Protein AF-A0A7S1F3L7-F1 (afdb_monomer_lite)

Organism: Noctiluca scintillans (NCBI:txid2966)

pLDDT: mean 82.45, std 15.43, range [41.66, 96.19]

Foldseek 3Di:
DDDDDDDDDDDDDPDDPDDDDDDPDDPDDDPDDPQDQAPVNDPDGHDPDDPDPPVCLVVQQPADPDAAQWAAADDDDPCVVVSVVLVCQCPPRSNVSVLQVCPCVVPPVCVVVVHDDPSVLSSVVSVRRRDNDHYHHHSVVCQVCVCVVPNPPDDD

InterPro domains:
  IPR001394 Peptidase C19, ubiquitin carboxyl-terminal hydrolase [PF00443] (71-148)
  IPR018200 Ubiquitin specific protease, conserved site [PS00972] (72-87)
  IPR028889 Ubiquitin specific protease UPS, catalytic domain [PS50235] (71-156)
  IPR038765 Papain-like cysteine peptidase superfamily [SSF54001] (70-148)
  IPR050164 Ubiquitin carboxyl-terminal hydrolases [PTHR24006] (43-147)

Radius of gyration: 24.8 Å; chains: 1; bounding box: 88×52×43 Å

Structure (mmCIF, N/CA/C/O backbone):
data_AF-A0A7S1F3L7-F1
#
_entry.id   AF-A0A7S1F3L7-F1
#
loop_
_atom_site.group_PDB
_atom_site.id
_atom_site.type_symbol
_atom_site.label_atom_id
_atom_site.label_alt_id
_atom_site.label_comp_id
_atom_site.label_asym_id
_atom_site.label_entity_id
_atom_site.label_seq_id
_atom_site.pdbx_PDB_ins_code
_atom_site.Cartn_x
_atom_site.Cartn_y
_atom_site.Cartn_z
_atom_site.occupancy
_atom_site.B_iso_or_equiv
_atom_site.auth_seq_id
_atom_site.auth_comp_id
_atom_site.auth_asym_id
_atom_site.auth_atom_id
_atom_site.pdbx_PDB_model_num
ATOM 1 N N . MET A 1 1 ? 71.088 -38.778 0.948 1.00 42.16 1 MET A N 1
ATOM 2 C CA . MET A 1 1 ? 70.548 -37.659 1.753 1.00 42.16 1 MET A CA 1
ATOM 3 C C . MET A 1 1 ? 69.173 -37.327 1.196 1.00 42.16 1 MET A C 1
ATOM 5 O O . MET A 1 1 ? 69.067 -37.095 0.001 1.00 42.16 1 MET A O 1
ATOM 9 N N . ALA A 1 2 ?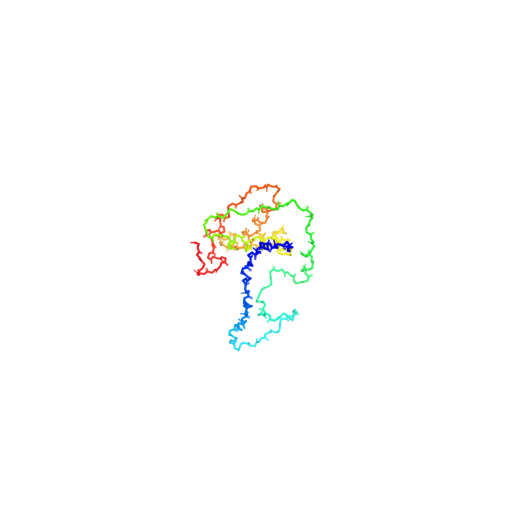 68.133 -37.463 2.018 1.00 41.66 2 ALA A N 1
ATOM 10 C CA . ALA A 1 2 ? 66.729 -37.303 1.632 1.00 41.66 2 ALA A CA 1
ATOM 11 C C . ALA A 1 2 ? 66.380 -35.841 1.280 1.00 41.66 2 ALA A C 1
ATOM 13 O O . ALA A 1 2 ? 67.027 -34.932 1.808 1.00 41.66 2 ALA A O 1
ATOM 14 N N . PRO A 1 3 ? 65.351 -35.587 0.450 1.00 42.47 3 PRO A N 1
ATOM 15 C CA . PRO A 1 3 ? 64.826 -34.244 0.259 1.00 42.47 3 PRO A CA 1
ATOM 16 C C . PRO A 1 3 ? 63.919 -33.880 1.444 1.00 42.47 3 PRO A C 1
ATOM 18 O O . PRO A 1 3 ? 62.921 -34.548 1.708 1.00 42.47 3 PRO A O 1
ATOM 21 N N . SER A 1 4 ? 64.259 -32.814 2.170 1.00 46.78 4 SER A N 1
ATOM 22 C CA . SER A 1 4 ? 63.388 -32.245 3.203 1.00 46.78 4 SER A CA 1
ATOM 23 C C . SER A 1 4 ? 62.222 -31.496 2.559 1.00 46.78 4 SER A C 1
ATOM 25 O O . SER A 1 4 ? 62.375 -30.390 2.043 1.00 46.78 4 SER A O 1
ATOM 27 N N . SER A 1 5 ? 61.042 -32.099 2.639 1.00 50.28 5 SER A N 1
ATOM 28 C CA . SER A 1 5 ? 59.740 -31.486 2.393 1.00 50.28 5 SER A CA 1
ATOM 29 C C . SER A 1 5 ? 59.442 -30.398 3.434 1.00 50.28 5 SER A C 1
ATOM 31 O O . SER A 1 5 ? 59.258 -30.708 4.612 1.00 50.28 5 SER A O 1
ATOM 33 N N . LYS A 1 6 ? 59.330 -29.129 3.022 1.00 50.62 6 LYS A N 1
ATOM 34 C CA . LYS A 1 6 ? 58.659 -28.098 3.831 1.00 50.62 6 LYS A CA 1
ATOM 35 C C . LYS A 1 6 ? 57.229 -27.911 3.326 1.00 50.62 6 LYS A C 1
ATOM 37 O O . LYS A 1 6 ? 56.994 -27.256 2.318 1.00 50.62 6 LYS A O 1
ATOM 42 N N . LEU A 1 7 ? 56.296 -28.514 4.059 1.00 45.28 7 LEU A N 1
ATOM 43 C CA . LEU A 1 7 ? 54.865 -28.225 4.019 1.00 45.28 7 LEU A CA 1
ATOM 44 C C . LEU A 1 7 ? 54.632 -26.790 4.518 1.00 45.28 7 LEU A C 1
ATOM 46 O O . LEU A 1 7 ? 54.944 -26.477 5.666 1.00 45.28 7 LEU A O 1
ATOM 50 N N . LEU A 1 8 ? 54.073 -25.927 3.671 1.00 47.69 8 LEU A N 1
ATOM 51 C CA . LEU A 1 8 ? 53.455 -24.673 4.101 1.00 47.69 8 LEU A CA 1
ATOM 52 C C . LEU A 1 8 ? 52.030 -24.993 4.566 1.00 47.69 8 LEU A C 1
ATOM 54 O O . LEU A 1 8 ? 51.197 -25.449 3.787 1.00 47.69 8 LEU A O 1
ATOM 58 N N . GLN A 1 9 ? 51.791 -24.808 5.864 1.00 42.38 9 GLN A N 1
ATOM 59 C CA . GLN A 1 9 ? 50.503 -25.011 6.521 1.00 42.38 9 GLN A CA 1
ATOM 60 C C . GLN A 1 9 ? 49.449 -24.051 5.959 1.00 42.38 9 GLN A C 1
ATOM 62 O O . GLN A 1 9 ? 49.615 -22.833 6.007 1.00 42.38 9 GLN A O 1
ATOM 67 N N . ALA A 1 10 ? 48.338 -24.608 5.477 1.00 48.72 10 ALA A N 1
ATOM 68 C CA . ALA A 1 10 ? 47.110 -23.860 5.264 1.00 48.72 10 ALA A CA 1
ATOM 69 C C . ALA A 1 10 ? 46.534 -23.451 6.629 1.00 48.72 10 ALA A C 1
ATOM 71 O O . ALA A 1 10 ? 46.330 -24.292 7.507 1.00 48.72 10 ALA A O 1
ATOM 72 N N . SER A 1 11 ? 46.276 -22.159 6.819 1.00 55.00 11 SER A N 1
ATOM 73 C CA . SER A 1 11 ? 45.546 -21.654 7.976 1.00 55.00 11 SER A CA 1
ATOM 74 C C . SER A 1 11 ? 44.077 -22.070 7.868 1.00 55.00 11 SER A C 1
ATOM 76 O O . SER A 1 11 ? 43.346 -21.645 6.975 1.00 55.00 11 SER A O 1
ATOM 78 N N . VAL A 1 12 ? 43.637 -22.935 8.781 1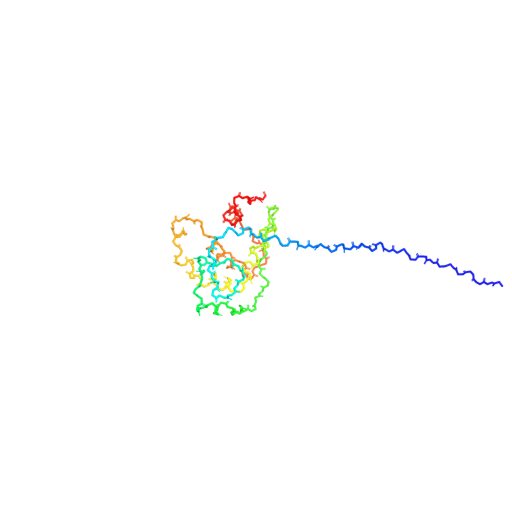.00 53.16 12 VAL A N 1
ATOM 79 C CA . VAL A 1 12 ? 42.241 -23.373 8.875 1.00 53.16 12 VAL A CA 1
ATOM 80 C C . VAL A 1 12 ? 41.388 -22.185 9.323 1.00 53.16 12 VAL A C 1
ATOM 82 O O . VAL A 1 12 ? 41.545 -21.669 10.431 1.00 53.16 12 VAL A O 1
ATOM 85 N N . ALA A 1 13 ? 40.493 -21.726 8.447 1.00 60.50 13 ALA A N 1
ATOM 86 C CA . ALA A 1 13 ? 39.491 -20.727 8.788 1.00 60.50 13 ALA A CA 1
ATOM 87 C C . ALA A 1 13 ? 38.562 -21.285 9.880 1.00 60.50 13 ALA A C 1
ATOM 89 O O . ALA A 1 13 ? 38.059 -22.400 9.775 1.00 60.50 13 ALA A O 1
ATOM 90 N N . ARG A 1 14 ? 38.340 -20.503 10.941 1.00 61.50 14 ARG A N 1
ATOM 91 C CA . ARG A 1 14 ? 37.432 -20.852 12.042 1.00 61.50 14 ARG A CA 1
ATOM 92 C C . ARG A 1 14 ? 36.003 -20.957 11.502 1.00 61.50 14 ARG A C 1
ATOM 94 O O . ARG A 1 14 ? 35.371 -19.940 11.215 1.00 61.50 14 ARG A O 1
ATOM 101 N N . GLU A 1 15 ? 35.507 -22.178 11.375 1.00 61.06 15 GLU A N 1
ATOM 102 C CA . GLU A 1 15 ? 34.123 -22.458 11.012 1.00 61.06 15 GLU A CA 1
ATOM 103 C C . GLU A 1 15 ? 33.203 -21.932 12.122 1.00 61.06 15 GLU A C 1
ATOM 105 O O . GLU A 1 15 ? 33.243 -22.382 13.268 1.00 61.06 15 GLU A O 1
ATOM 110 N N . LYS A 1 16 ? 32.430 -20.885 11.816 1.00 64.19 16 LYS A N 1
ATOM 111 C CA . LYS A 1 16 ? 31.458 -20.323 12.757 1.00 64.19 16 LYS A CA 1
ATOM 112 C C . LYS A 1 16 ? 30.263 -21.264 12.796 1.00 64.19 16 LYS A C 1
ATOM 114 O O . LYS A 1 16 ? 29.440 -21.245 11.888 1.00 64.19 16 LYS A O 1
ATOM 119 N N . THR A 1 17 ? 30.165 -22.067 13.848 1.00 62.91 17 THR A N 1
ATOM 120 C CA . THR A 1 17 ? 29.000 -22.912 14.105 1.00 62.91 17 THR A CA 1
ATOM 121 C C . THR A 1 17 ? 27.769 -22.017 14.259 1.00 62.91 17 THR A C 1
ATOM 123 O O . THR A 1 17 ? 27.637 -21.277 15.235 1.00 62.91 17 THR A O 1
ATOM 126 N N . VAL A 1 18 ? 26.886 -22.028 13.261 1.00 63.81 18 VAL A N 1
ATOM 127 C CA . VAL A 1 18 ? 25.599 -21.334 13.337 1.00 63.81 18 VAL A CA 1
ATOM 128 C C . VAL A 1 18 ? 24.704 -22.173 14.236 1.00 63.81 18 VAL A C 1
ATOM 130 O O . VAL A 1 18 ? 24.249 -23.243 13.845 1.00 63.81 18 VAL A O 1
ATOM 133 N N . VAL A 1 19 ? 24.487 -21.708 15.465 1.00 72.12 19 VAL A N 1
ATOM 134 C CA . VAL A 1 19 ? 23.557 -22.361 16.389 1.00 72.12 19 VAL A CA 1
ATOM 135 C C . VAL A 1 19 ? 22.144 -22.206 15.812 1.00 72.12 19 VAL A C 1
ATOM 137 O O . VAL A 1 19 ? 21.746 -21.070 15.521 1.00 72.12 19 VAL A O 1
ATOM 140 N N . PRO A 1 20 ? 21.383 -23.297 15.613 1.00 67.19 20 PRO A N 1
ATOM 141 C CA . PRO A 1 20 ? 20.010 -23.194 15.146 1.00 67.19 20 PRO A CA 1
ATOM 142 C C . PRO A 1 20 ? 19.201 -22.392 16.167 1.00 67.19 20 PRO A C 1
ATOM 144 O O . PRO A 1 20 ? 19.162 -22.720 17.352 1.00 67.19 20 PRO A O 1
ATOM 147 N N . ARG A 1 21 ? 18.583 -21.297 15.716 1.00 67.38 21 ARG A N 1
ATOM 148 C CA . ARG A 1 21 ? 17.625 -20.551 16.531 1.00 67.38 21 ARG A CA 1
ATOM 149 C C . ARG A 1 21 ? 16.276 -21.240 16.410 1.00 67.38 21 ARG A C 1
ATOM 151 O O . ARG A 1 21 ? 15.662 -21.187 15.348 1.00 67.38 21 ARG A O 1
ATOM 158 N N . THR A 1 22 ? 15.826 -21.866 17.487 1.00 68.75 22 THR A N 1
ATOM 159 C CA . THR A 1 22 ? 14.438 -22.311 17.612 1.00 68.75 22 THR A CA 1
ATOM 160 C C . THR A 1 22 ? 13.555 -21.073 17.752 1.00 68.75 22 THR A C 1
ATOM 162 O O . THR A 1 22 ? 13.808 -20.224 18.607 1.00 68.75 22 THR A O 1
ATOM 165 N N . ILE A 1 23 ? 12.566 -20.923 16.870 1.00 71.12 23 ILE A N 1
ATOM 166 C CA . ILE A 1 23 ? 11.512 -19.920 17.032 1.00 71.12 23 ILE A CA 1
ATOM 167 C C . ILE A 1 23 ? 10.401 -20.603 17.819 1.00 71.12 23 ILE A C 1
ATOM 169 O O . ILE A 1 23 ? 9.655 -21.408 17.265 1.00 71.12 23 ILE A O 1
ATOM 173 N N . ASP A 1 24 ? 10.309 -20.290 19.106 1.00 73.31 24 ASP A N 1
ATOM 174 C CA . ASP A 1 24 ? 9.188 -20.731 19.925 1.00 73.31 24 ASP A CA 1
ATOM 175 C C . ASP A 1 24 ? 7.962 -19.895 19.552 1.00 73.31 24 ASP A C 1
ATOM 177 O O . ASP A 1 24 ? 7.865 -18.702 19.857 1.00 73.31 24 ASP A O 1
ATOM 181 N N . PHE A 1 25 ? 7.024 -20.513 18.837 1.00 58.22 25 PHE A N 1
ATOM 182 C CA . PHE A 1 25 ? 5.744 -19.889 18.535 1.00 58.22 25 PHE A CA 1
ATOM 183 C C . PHE A 1 25 ? 4.921 -19.816 19.820 1.00 58.22 25 PHE A C 1
ATOM 185 O O . PHE A 1 25 ? 4.369 -20.814 20.276 1.00 58.22 25 PHE A O 1
ATOM 192 N N . VAL A 1 26 ? 4.839 -18.624 20.412 1.00 71.50 26 VAL A N 1
ATOM 193 C CA . VAL A 1 26 ? 3.939 -18.364 21.538 1.00 71.50 26 VAL A CA 1
ATOM 194 C C . VAL A 1 26 ? 2.518 -18.223 20.987 1.00 71.50 26 VAL A C 1
ATOM 196 O O . VAL A 1 26 ? 2.271 -17.305 20.197 1.00 71.50 26 VAL A O 1
ATOM 199 N N . PRO A 1 27 ? 1.566 -19.088 21.380 1.00 53.62 27 PRO A N 1
ATOM 200 C CA . PRO A 1 27 ? 0.172 -18.914 21.006 1.00 53.62 27 PRO A CA 1
ATOM 201 C C . PRO A 1 27 ? -0.336 -17.589 21.579 1.00 53.62 27 PRO A C 1
ATOM 203 O O . PRO A 1 27 ? -0.137 -17.301 22.761 1.00 53.62 27 PRO A O 1
ATOM 206 N N . ALA A 1 28 ? -1.001 -16.776 20.756 1.00 56.78 28 ALA A N 1
ATOM 207 C CA . ALA A 1 28 ? -1.722 -15.613 21.260 1.00 56.78 28 ALA A CA 1
ATOM 208 C C . ALA A 1 28 ? -2.734 -16.099 22.309 1.00 56.78 28 ALA A C 1
ATOM 210 O O . ALA A 1 28 ? -3.468 -17.052 22.041 1.00 56.78 28 ALA A O 1
ATOM 211 N N . SER A 1 29 ? -2.745 -15.498 23.504 1.00 56.22 29 SER A N 1
ATOM 212 C CA . SER A 1 29 ? -3.617 -15.965 24.581 1.00 56.22 29 SER A CA 1
ATOM 213 C C . SER A 1 29 ? -5.075 -15.849 24.135 1.00 56.22 29 SER A C 1
ATOM 215 O O . SER A 1 29 ? -5.629 -14.763 23.964 1.00 56.22 29 SER A O 1
ATOM 217 N N . SER A 1 30 ? -5.697 -16.992 23.861 1.00 54.16 30 SER A N 1
ATOM 218 C CA . SER A 1 30 ? -7.092 -17.039 23.461 1.00 54.16 30 SER A CA 1
ATOM 219 C C . SER A 1 30 ? -7.934 -16.959 24.725 1.00 54.16 30 SER A C 1
ATOM 221 O O . SER A 1 30 ? -8.130 -17.957 25.421 1.00 54.16 30 SER A O 1
ATOM 223 N N . SER A 1 31 ? -8.439 -15.768 25.037 1.00 51.56 31 SER A N 1
ATOM 224 C CA . SER A 1 31 ? -9.662 -15.675 25.825 1.00 51.56 31 SER A CA 1
ATOM 225 C C . SER A 1 31 ? -10.742 -16.472 25.088 1.00 51.56 31 SER A C 1
ATOM 227 O O . SER A 1 31 ? -10.929 -16.315 23.881 1.00 51.56 31 SER A O 1
ATOM 229 N N . ALA A 1 32 ? -11.390 -17.393 25.802 1.00 51.50 32 ALA A N 1
ATOM 230 C CA . ALA A 1 32 ? -12.373 -18.328 25.269 1.00 51.50 32 ALA A CA 1
ATOM 231 C C . ALA A 1 32 ? -13.639 -17.596 24.784 1.00 51.50 32 ALA A C 1
ATOM 233 O O . ALA A 1 32 ? -14.664 -17.555 25.458 1.00 51.50 32 ALA A O 1
ATOM 234 N N . LEU A 1 33 ? -13.564 -16.998 23.601 1.00 56.12 33 LEU A N 1
ATOM 235 C CA . LEU A 1 33 ? -14.715 -16.654 22.782 1.00 56.12 33 LEU A CA 1
ATOM 236 C C . LEU A 1 33 ? -14.963 -17.847 21.860 1.00 56.12 33 LEU A C 1
ATOM 238 O O . LEU A 1 33 ? -14.012 -18.397 21.304 1.00 56.12 33 LEU A O 1
ATOM 242 N N . LYS A 1 34 ? -16.226 -18.275 21.729 1.00 52.25 34 LYS A N 1
ATOM 243 C CA . LYS A 1 34 ? -16.629 -19.352 20.810 1.00 52.25 34 LYS A CA 1
ATOM 244 C C . LYS A 1 34 ? -16.003 -19.073 19.441 1.00 52.25 34 LYS A C 1
ATOM 246 O O . LYS A 1 34 ? -16.376 -18.092 18.799 1.00 52.25 34 LYS A O 1
ATOM 251 N N . LYS A 1 35 ? -15.017 -19.884 19.041 1.00 58.22 35 LYS A N 1
ATOM 252 C CA . LYS A 1 35 ? -14.338 -19.741 17.753 1.00 58.22 35 LYS A CA 1
ATOM 253 C C . LYS A 1 35 ? -15.397 -20.050 16.699 1.00 58.22 35 LYS A C 1
ATOM 255 O O . LYS A 1 35 ? -15.811 -21.197 16.572 1.00 58.22 35 LYS A O 1
ATOM 260 N N . ALA A 1 36 ? -15.909 -19.022 16.025 1.00 66.19 36 ALA A N 1
ATOM 261 C CA . ALA A 1 36 ? -16.555 -19.253 14.745 1.00 66.19 36 ALA A CA 1
ATOM 262 C C . ALA A 1 36 ? -15.519 -19.975 13.874 1.00 66.19 36 ALA A C 1
ATOM 264 O O . ALA A 1 36 ? -14.336 -19.632 13.921 1.00 66.19 36 ALA A O 1
ATOM 265 N N . GLU A 1 37 ? -15.922 -21.024 13.175 1.00 70.75 37 GLU A N 1
ATOM 266 C CA . GLU A 1 37 ? -15.025 -21.689 12.239 1.00 70.75 37 GLU A CA 1
ATOM 267 C C . GLU A 1 37 ? -14.839 -20.764 11.034 1.00 70.75 37 GLU A C 1
ATOM 269 O O . GLU A 1 37 ? -15.805 -20.173 10.542 1.00 70.75 37 GLU A O 1
ATOM 274 N N . ASP A 1 38 ? -13.592 -20.573 10.604 1.00 78.38 38 ASP A N 1
ATOM 275 C CA . ASP A 1 38 ? -13.331 -19.845 9.367 1.00 78.38 38 ASP A CA 1
ATOM 276 C C . ASP A 1 38 ? -13.868 -20.704 8.206 1.00 78.38 38 ASP A C 1
ATOM 278 O O . ASP A 1 38 ? -13.481 -21.871 8.104 1.00 78.38 38 ASP A O 1
ATOM 282 N N . PRO A 1 39 ? -14.747 -20.177 7.332 1.00 76.75 39 PRO A N 1
ATOM 283 C CA . PRO A 1 39 ? -15.261 -20.921 6.182 1.00 76.75 39 PRO A CA 1
ATOM 284 C C . PRO A 1 39 ? -14.173 -21.385 5.193 1.00 76.75 39 PRO A C 1
ATOM 286 O O . PRO A 1 39 ? -14.448 -22.245 4.359 1.00 76.75 39 PRO A O 1
ATOM 289 N N . ASP A 1 40 ? -12.957 -20.837 5.258 1.00 78.31 40 ASP A N 1
ATOM 290 C CA . ASP A 1 40 ? -11.778 -21.296 4.509 1.00 78.31 40 ASP A CA 1
ATOM 291 C C . ASP A 1 4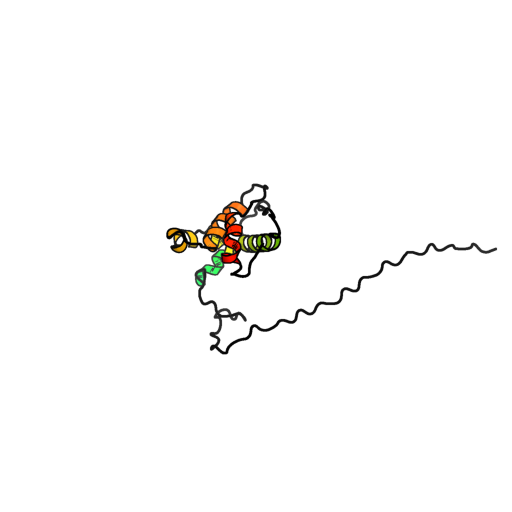0 ? -10.975 -22.396 5.213 1.00 78.31 40 ASP A C 1
ATOM 293 O O . ASP A 1 40 ? -10.029 -22.924 4.632 1.00 78.31 40 ASP A O 1
ATOM 297 N N . GLY A 1 41 ? -11.293 -22.722 6.468 1.00 83.56 41 GLY A N 1
ATOM 298 C CA . GLY A 1 41 ? -10.482 -23.632 7.276 1.00 83.56 41 GLY A CA 1
ATOM 299 C C . GLY A 1 41 ? -9.117 -23.053 7.662 1.00 83.56 41 GLY A C 1
ATOM 300 O O . GLY A 1 41 ? -8.195 -23.810 7.952 1.00 83.56 41 GLY A O 1
ATOM 301 N N . ASN A 1 42 ? -8.962 -21.723 7.661 1.00 83.31 42 ASN A N 1
ATOM 302 C CA . ASN A 1 42 ? -7.731 -21.088 8.127 1.00 83.31 42 ASN A CA 1
ATOM 303 C C . ASN A 1 42 ? -7.582 -21.241 9.650 1.00 83.31 42 ASN A C 1
ATOM 305 O O . ASN A 1 42 ? -8.533 -21.045 10.408 1.00 83.31 42 ASN A O 1
ATOM 309 N N . ASP A 1 43 ? -6.353 -21.463 10.121 1.00 85.75 43 ASP A N 1
ATOM 310 C CA . ASP A 1 43 ? -6.050 -21.566 11.559 1.00 85.75 43 ASP A CA 1
ATOM 311 C C . ASP A 1 43 ? -6.182 -20.228 12.320 1.00 85.75 43 ASP A C 1
ATOM 313 O O . ASP A 1 43 ? -6.191 -20.196 13.559 1.00 85.75 43 ASP A O 1
ATOM 317 N N . GLY A 1 44 ? -6.302 -19.122 11.579 1.00 81.00 44 GLY A N 1
ATOM 318 C CA . GLY A 1 44 ? -6.368 -17.754 12.084 1.00 81.00 44 GLY A CA 1
ATOM 319 C C . GLY A 1 44 ? -7.693 -17.367 12.757 1.00 81.00 44 GLY A C 1
ATOM 320 O O . GLY A 1 44 ? -8.650 -18.143 12.807 1.00 81.00 44 GLY A O 1
ATOM 321 N N . PRO A 1 45 ? -7.761 -16.150 13.328 1.00 83.62 45 PRO A N 1
ATOM 32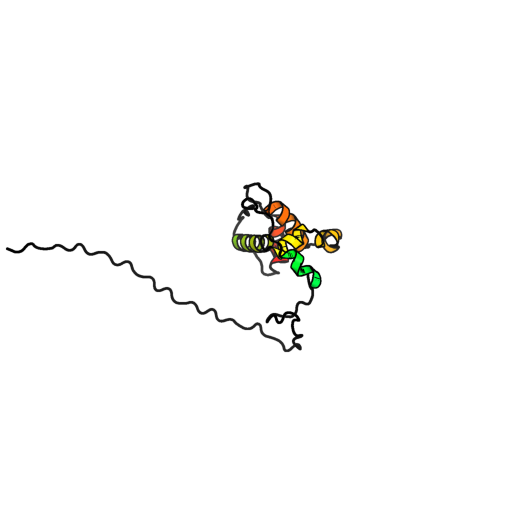2 C CA . PRO A 1 45 ? -9.025 -15.584 13.778 1.00 83.62 45 PRO A CA 1
ATOM 323 C C . PRO A 1 45 ? -9.941 -15.337 12.577 1.00 83.62 45 PRO A C 1
ATOM 325 O O . PRO A 1 45 ? -9.486 -14.838 11.547 1.00 83.62 45 PRO A O 1
ATOM 328 N N . VAL A 1 46 ? -11.235 -15.625 12.738 1.00 84.81 46 VAL A N 1
ATOM 329 C CA . VAL A 1 46 ? -12.225 -15.358 11.689 1.00 84.81 46 VAL A CA 1
ATOM 330 C C . VAL A 1 46 ? -12.231 -13.866 11.360 1.00 84.81 46 VAL A C 1
ATOM 332 O O . VAL A 1 46 ? -12.394 -13.044 12.273 1.00 84.81 46 VAL A O 1
ATOM 335 N N . PRO A 1 47 ? -12.070 -13.490 10.079 1.00 84.81 47 PRO A N 1
ATOM 336 C CA . PRO A 1 47 ? -12.168 -12.103 9.666 1.00 84.81 47 PRO A CA 1
ATOM 337 C C . PRO A 1 47 ? -13.532 -11.521 10.042 1.00 84.81 47 PRO A C 1
ATOM 339 O O . PRO A 1 47 ? -14.577 -12.046 9.670 1.00 84.81 47 PRO A O 1
ATOM 342 N N . THR A 1 48 ? -13.536 -10.390 10.744 1.00 86.31 48 THR A N 1
ATOM 343 C CA . THR A 1 48 ? -14.777 -9.649 11.029 1.00 86.31 48 THR A CA 1
ATOM 344 C C . THR A 1 48 ? -15.287 -8.880 9.810 1.00 86.31 48 THR A C 1
ATOM 346 O O . THR A 1 48 ? -16.435 -8.443 9.789 1.00 86.31 48 THR A O 1
ATOM 349 N N . HIS A 1 49 ? -14.433 -8.690 8.801 1.00 85.94 49 HIS A N 1
ATOM 350 C CA . HIS A 1 49 ? -14.741 -7.957 7.584 1.00 85.94 49 HIS A CA 1
ATOM 351 C C . HIS A 1 49 ? -13.896 -8.476 6.414 1.00 85.94 49 HIS A C 1
ATOM 353 O O . HIS A 1 49 ? -12.674 -8.586 6.524 1.00 85.94 49 HIS A O 1
ATOM 359 N N . TYR A 1 50 ? -14.529 -8.708 5.264 1.00 87.69 50 TYR A N 1
ATOM 360 C CA . TYR A 1 50 ? -13.848 -9.060 4.018 1.00 87.69 50 TYR A CA 1
ATOM 361 C C . TYR A 1 50 ? -13.632 -7.814 3.160 1.00 87.69 50 TYR A C 1
ATOM 363 O O . TYR A 1 50 ? -14.554 -7.038 2.927 1.00 87.69 50 TYR A O 1
ATOM 371 N N . LEU A 1 51 ? -12.403 -7.601 2.687 1.00 88.75 51 LEU A N 1
ATOM 372 C CA . LEU A 1 51 ? -12.071 -6.437 1.855 1.00 88.75 51 LEU A CA 1
ATOM 373 C C . LEU A 1 51 ? -12.649 -6.520 0.438 1.00 88.75 51 LEU A C 1
ATOM 375 O O . LEU A 1 51 ? -12.795 -5.487 -0.207 1.00 88.75 51 LEU A O 1
ATOM 379 N N . TYR A 1 52 ? -12.940 -7.728 -0.041 1.00 90.50 52 TYR A N 1
ATOM 380 C CA . TYR A 1 52 ? -13.404 -7.998 -1.395 1.00 90.50 52 TYR A CA 1
ATOM 381 C C . TYR A 1 52 ? -14.436 -9.133 -1.376 1.00 90.50 52 TYR A C 1
ATOM 383 O O . TYR A 1 52 ? -14.287 -10.039 -0.548 1.00 90.50 52 TYR A O 1
ATOM 391 N N . PRO A 1 53 ? -15.460 -9.121 -2.254 1.00 90.69 53 PRO A N 1
ATOM 392 C CA . PRO A 1 53 ? -16.421 -10.214 -2.349 1.00 90.69 53 PRO A CA 1
ATOM 393 C C . PRO A 1 53 ? -15.723 -11.548 -2.609 1.00 90.69 53 PRO A C 1
ATOM 395 O O . PRO A 1 53 ? -14.918 -11.681 -3.536 1.00 90.69 53 PRO A O 1
ATOM 398 N N . ARG A 1 54 ? -16.043 -12.540 -1.783 1.00 87.81 54 ARG A N 1
ATOM 399 C CA . ARG A 1 54 ? -15.359 -13.834 -1.743 1.00 87.81 54 ARG A CA 1
ATOM 400 C C . ARG A 1 54 ? -15.535 -14.605 -3.051 1.00 87.81 54 ARG A C 1
ATOM 402 O O . ARG A 1 54 ? -14.592 -15.203 -3.556 1.00 87.81 54 ARG A O 1
ATOM 409 N N . GLU A 1 55 ? -16.710 -14.486 -3.654 1.00 90.69 55 GLU A N 1
ATOM 410 C CA . GLU A 1 55 ? -17.084 -15.121 -4.920 1.00 90.69 55 GLU A CA 1
ATOM 411 C C . GLU A 1 55 ? -16.287 -14.551 -6.102 1.00 90.69 55 GLU A C 1
ATOM 413 O O . GLU A 1 55 ? -16.149 -15.197 -7.136 1.00 90.69 55 GLU A O 1
ATOM 418 N N . LYS A 1 56 ? -15.742 -13.336 -5.955 1.00 91.19 56 LYS A N 1
ATOM 419 C CA . LYS A 1 56 ? -14.961 -12.648 -6.988 1.00 91.19 56 LYS A CA 1
ATOM 420 C C . LYS A 1 56 ? -13.453 -12.740 -6.758 1.00 91.19 56 LYS A C 1
ATOM 422 O O . LYS A 1 56 ? -12.693 -12.293 -7.614 1.00 91.19 56 LYS A O 1
ATOM 427 N N . LEU A 1 57 ? -13.002 -13.307 -5.635 1.00 91.25 57 LEU A N 1
ATOM 428 C CA . LEU A 1 57 ? -11.596 -13.313 -5.216 1.00 91.25 57 LEU A CA 1
ATOM 429 C C . LEU A 1 57 ? -10.665 -13.906 -6.286 1.00 91.25 57 LEU A C 1
ATOM 431 O O . LEU A 1 57 ? -9.585 -13.370 -6.527 1.00 91.25 57 LEU A O 1
ATOM 435 N N . ALA A 1 58 ? -11.112 -14.957 -6.981 1.00 92.19 58 ALA A N 1
ATOM 436 C CA . ALA A 1 58 ? -10.368 -15.601 -8.064 1.00 92.19 58 ALA A CA 1
ATOM 437 C C . ALA A 1 58 ? -9.936 -14.616 -9.171 1.00 92.19 58 ALA A C 1
ATOM 439 O O . ALA A 1 58 ? -8.843 -14.747 -9.719 1.00 92.19 58 ALA A O 1
ATOM 440 N N . ASN A 1 59 ? -10.732 -13.575 -9.438 1.00 91.69 59 ASN A N 1
ATOM 441 C CA . ASN A 1 59 ? -10.440 -12.576 -10.470 1.00 91.69 59 ASN A CA 1
ATOM 442 C C . ASN A 1 59 ? -9.186 -11.744 -10.155 1.00 91.69 59 ASN A C 1
ATOM 444 O O . ASN A 1 59 ? -8.564 -11.194 -11.066 1.00 91.69 59 ASN A O 1
ATOM 448 N N . LEU A 1 60 ? -8.799 -11.661 -8.878 1.00 93.56 60 LEU A N 1
ATOM 449 C CA . LEU A 1 60 ? -7.650 -10.886 -8.423 1.00 93.56 60 LEU A CA 1
ATOM 450 C C . LEU A 1 60 ? -6.323 -11.644 -8.550 1.00 93.56 60 LEU A C 1
ATOM 452 O O . LEU A 1 60 ? -5.275 -11.011 -8.484 1.00 93.56 60 LEU A O 1
ATOM 456 N N . PHE A 1 61 ? -6.324 -12.962 -8.754 1.00 94.31 61 PHE A N 1
ATOM 457 C CA . PHE A 1 61 ? -5.085 -13.753 -8.829 1.00 94.31 61 PHE A CA 1
ATOM 458 C C . PHE A 1 61 ? -4.421 -13.750 -10.204 1.00 94.31 61 PHE A C 1
ATOM 460 O O . PHE A 1 61 ? -3.309 -14.258 -10.344 1.00 94.31 61 PHE A O 1
ATOM 467 N N . ASN A 1 62 ? -5.066 -13.151 -11.207 1.00 91.50 62 ASN A N 1
ATOM 468 C CA . ASN A 1 62 ? -4.486 -13.025 -12.535 1.00 91.50 62 ASN A CA 1
ATOM 469 C C . ASN A 1 62 ? -3.160 -12.253 -12.458 1.00 91.50 62 ASN A C 1
ATOM 471 O O . ASN A 1 62 ? -3.140 -11.121 -11.955 1.00 91.50 62 ASN A O 1
ATOM 475 N N . PRO A 1 63 ? -2.046 -12.842 -12.930 1.00 86.44 63 PRO A N 1
ATOM 476 C CA . PRO A 1 63 ? -0.769 -12.169 -12.879 1.00 86.44 63 PRO A CA 1
ATOM 477 C C . PRO A 1 63 ? -0.827 -10.928 -13.779 1.00 86.44 63 PRO A C 1
ATOM 479 O O . PRO A 1 63 ? -1.313 -10.992 -14.910 1.00 86.44 63 PRO A O 1
ATOM 482 N N . PRO A 1 64 ? -0.332 -9.786 -13.295 1.00 82.25 64 PRO A N 1
ATOM 483 C CA . PRO A 1 64 ? -0.231 -8.588 -14.106 1.00 82.25 64 PRO A CA 1
ATOM 484 C C . PRO A 1 64 ? 0.771 -8.815 -15.247 1.00 82.25 64 PRO A C 1
ATOM 486 O O . PRO A 1 64 ? 1.676 -9.648 -15.114 1.00 82.25 64 PRO A O 1
ATOM 489 N N . PRO A 1 65 ? 0.647 -8.070 -16.360 1.00 82.38 65 PRO A N 1
ATOM 490 C CA . PRO A 1 65 ? 1.561 -8.202 -17.487 1.00 82.38 65 PRO A CA 1
ATOM 491 C C . PRO A 1 65 ? 3.017 -7.987 -17.046 1.00 82.38 65 PRO A C 1
ATOM 493 O O . PRO A 1 65 ? 3.256 -7.289 -16.053 1.00 82.38 65 PRO A O 1
ATOM 496 N N . PRO A 1 66 ? 4.004 -8.547 -17.770 1.00 81.00 66 PRO A N 1
ATOM 497 C CA . PRO A 1 66 ? 5.413 -8.310 -17.488 1.00 81.00 66 PRO A CA 1
ATOM 498 C C . PRO A 1 66 ? 5.695 -6.808 -17.418 1.00 81.00 66 PRO A C 1
ATOM 500 O O . PRO A 1 66 ? 5.390 -6.061 -18.347 1.00 81.00 66 PRO A O 1
ATOM 503 N N . ARG A 1 67 ? 6.257 -6.357 -16.296 1.00 75.88 67 ARG A N 1
ATOM 504 C CA . ARG A 1 67 ? 6.544 -4.940 -16.042 1.00 75.88 67 ARG A CA 1
ATOM 505 C C . ARG A 1 67 ? 8.049 -4.730 -15.978 1.00 75.88 67 ARG A C 1
ATOM 507 O O . ARG A 1 67 ? 8.783 -5.620 -15.548 1.00 75.88 67 ARG A O 1
ATOM 514 N N . SER A 1 68 ? 8.509 -3.527 -16.313 1.00 74.88 68 SER A N 1
ATOM 515 C CA . SER A 1 68 ? 9.835 -3.083 -15.881 1.00 74.88 68 SER A CA 1
ATOM 516 C C . SER A 1 68 ? 9.938 -3.151 -14.353 1.00 74.88 68 SER A C 1
ATOM 518 O O . SER A 1 68 ? 8.926 -3.019 -13.662 1.00 74.88 68 SER A O 1
ATOM 520 N N . VAL A 1 69 ? 11.153 -3.329 -13.821 1.00 82.06 69 VAL A N 1
ATOM 521 C CA . VAL A 1 69 ? 11.397 -3.271 -12.367 1.00 82.06 69 VAL A CA 1
ATOM 522 C C . VAL A 1 69 ? 10.747 -2.007 -11.799 1.00 82.06 69 VAL A C 1
ATOM 524 O O . VAL A 1 69 ? 11.031 -0.912 -12.290 1.00 82.06 69 VAL A O 1
ATOM 527 N N . GLY A 1 70 ? 9.862 -2.191 -10.814 1.00 84.81 70 GLY A N 1
ATOM 528 C CA . GLY A 1 70 ? 9.124 -1.110 -10.165 1.00 84.81 70 GLY A CA 1
ATOM 529 C C . GLY A 1 70 ? 10.031 -0.168 -9.373 1.00 84.81 70 GLY A C 1
ATOM 530 O O . GLY A 1 70 ? 11.238 -0.382 -9.227 1.00 84.81 70 GLY A O 1
ATOM 531 N N . ARG A 1 71 ? 9.441 0.903 -8.847 1.00 92.06 71 ARG A N 1
ATOM 532 C CA . ARG A 1 71 ? 10.179 1.946 -8.128 1.00 92.06 71 ARG A CA 1
ATOM 533 C C . ARG A 1 71 ? 10.553 1.507 -6.719 1.00 92.06 71 ARG A C 1
ATOM 535 O O . ARG A 1 71 ? 9.718 1.037 -5.950 1.00 92.06 71 ARG A O 1
ATOM 542 N N . GLY A 1 72 ? 11.801 1.780 -6.342 1.00 92.94 72 GLY A N 1
ATOM 543 C CA . GLY A 1 72 ? 12.241 1.697 -4.951 1.00 92.94 72 GLY A CA 1
ATOM 544 C C . GLY A 1 72 ? 11.705 2.848 -4.088 1.00 92.94 72 GLY A C 1
ATOM 545 O O . GLY A 1 72 ? 11.231 3.869 -4.595 1.00 92.94 72 GLY A O 1
ATOM 546 N N . LEU A 1 73 ? 11.838 2.710 -2.767 1.00 95.12 73 LEU A N 1
ATOM 547 C CA . LEU A 1 73 ? 11.513 3.755 -1.789 1.00 95.12 73 LEU A CA 1
ATOM 548 C C . LEU A 1 73 ? 12.785 4.356 -1.198 1.00 95.12 73 LEU A C 1
ATOM 550 O O . LEU A 1 73 ? 13.723 3.636 -0.855 1.00 95.12 73 LEU A O 1
ATOM 554 N N . LYS A 1 74 ? 12.812 5.682 -1.035 1.00 95.38 74 LYS A N 1
ATOM 555 C CA . LYS A 1 74 ? 13.899 6.363 -0.328 1.00 95.38 74 LYS A CA 1
ATOM 556 C C . LYS A 1 74 ? 13.857 5.979 1.148 1.00 95.38 74 LYS A C 1
ATOM 558 O O . LYS A 1 74 ? 12.838 6.170 1.810 1.00 95.38 74 LYS A O 1
ATOM 563 N N . ASN A 1 75 ? 14.975 5.482 1.669 1.00 93.69 75 ASN A N 1
ATOM 564 C CA . ASN A 1 75 ? 15.141 5.277 3.102 1.00 93.69 75 ASN A CA 1
ATOM 565 C C . ASN A 1 75 ? 15.508 6.612 3.763 1.00 93.69 75 ASN A C 1
ATOM 567 O O . ASN A 1 75 ? 16.585 7.145 3.515 1.00 93.69 75 ASN A O 1
ATOM 571 N N . VAL A 1 76 ? 14.608 7.164 4.572 1.00 89.69 76 VAL A N 1
ATOM 572 C CA . VAL A 1 76 ? 14.745 8.491 5.195 1.00 89.69 76 VAL A CA 1
ATOM 573 C C . VAL A 1 76 ? 14.864 8.392 6.718 1.00 89.69 76 VAL A C 1
ATOM 575 O O . VAL A 1 76 ? 14.130 9.044 7.450 1.00 89.69 76 VAL A O 1
ATOM 578 N N . GLY A 1 77 ? 15.806 7.561 7.175 1.00 85.94 77 GLY A N 1
ATOM 579 C CA . GLY A 1 77 ? 16.097 7.322 8.595 1.00 85.94 77 GLY A CA 1
ATOM 580 C C . GLY A 1 77 ? 15.248 6.195 9.182 1.00 85.94 77 GLY A C 1
ATOM 581 O O . GLY A 1 77 ? 14.045 6.344 9.327 1.00 85.94 77 GLY A O 1
ATOM 582 N N . ASN A 1 78 ? 15.856 5.039 9.467 1.00 88.81 78 ASN A N 1
ATOM 583 C CA . ASN A 1 78 ? 15.207 3.842 10.043 1.00 88.81 78 ASN A CA 1
ATOM 584 C C . ASN A 1 78 ? 13.912 3.351 9.353 1.00 88.81 78 ASN A C 1
ATOM 586 O O . ASN A 1 78 ? 13.234 2.455 9.845 1.00 88.81 78 ASN A O 1
ATOM 590 N N . THR A 1 79 ? 13.584 3.864 8.165 1.00 93.38 79 THR A N 1
ATOM 591 C CA . THR A 1 79 ? 12.346 3.529 7.444 1.00 93.38 79 THR A CA 1
ATOM 592 C C . THR A 1 79 ? 12.420 2.234 6.633 1.00 93.38 79 THR A C 1
ATOM 594 O O . THR A 1 79 ? 11.431 1.858 6.011 1.00 93.38 79 THR A O 1
ATOM 597 N N . CYS A 1 80 ? 13.558 1.531 6.593 1.00 94.00 80 CYS A N 1
ATOM 598 C CA . CYS A 1 80 ? 13.733 0.346 5.739 1.00 94.00 80 CYS A CA 1
ATOM 599 C C . CYS A 1 80 ? 12.737 -0.783 6.048 1.00 94.00 80 CYS A C 1
ATOM 601 O O . CYS A 1 80 ? 12.267 -1.442 5.120 1.00 94.00 80 CYS A O 1
ATOM 603 N N . PHE A 1 81 ? 12.363 -0.963 7.317 1.00 93.25 81 PHE A N 1
ATOM 604 C CA . PHE A 1 81 ? 11.304 -1.890 7.718 1.00 93.25 81 PHE A CA 1
ATOM 605 C C . PHE A 1 81 ? 9.971 -1.521 7.056 1.00 93.25 81 PHE A C 1
ATOM 607 O O . PHE A 1 81 ? 9.382 -2.329 6.341 1.00 93.25 81 PHE A O 1
ATOM 614 N N . PHE A 1 82 ? 9.537 -0.270 7.228 1.00 93.25 82 PHE A N 1
ATOM 615 C CA . PHE A 1 82 ? 8.286 0.220 6.657 1.00 93.25 82 PHE A CA 1
ATOM 616 C C . PHE A 1 82 ? 8.297 0.141 5.127 1.00 93.25 82 PHE A C 1
ATOM 618 O O . PHE A 1 82 ? 7.344 -0.341 4.522 1.00 93.25 82 PHE A O 1
ATOM 625 N N . ASN A 1 83 ? 9.409 0.535 4.502 1.00 94.88 83 ASN A N 1
ATOM 626 C CA . ASN A 1 83 ? 9.587 0.446 3.057 1.00 94.88 83 ASN A CA 1
ATOM 627 C C . ASN A 1 83 ? 9.434 -0.996 2.555 1.00 94.88 83 ASN A C 1
ATOM 629 O O . ASN A 1 83 ? 8.773 -1.217 1.545 1.00 94.88 83 ASN A O 1
ATOM 633 N N . SER A 1 84 ? 10.001 -1.972 3.270 1.00 95.56 84 SER A N 1
ATOM 634 C CA . SER A 1 84 ? 9.889 -3.391 2.912 1.00 95.56 84 SER A CA 1
ATOM 635 C C . SER A 1 84 ? 8.442 -3.878 3.006 1.00 95.56 84 SER A C 1
ATOM 637 O O . SER A 1 84 ? 7.955 -4.525 2.084 1.00 95.56 84 SER A O 1
ATOM 639 N N . VAL A 1 85 ? 7.724 -3.503 4.071 1.00 95.31 85 VAL A N 1
ATOM 640 C CA . VAL A 1 85 ? 6.302 -3.844 4.243 1.00 95.31 85 VAL A CA 1
ATOM 641 C C . VAL A 1 85 ? 5.455 -3.257 3.116 1.00 95.31 85 VAL A C 1
ATOM 643 O O . VAL A 1 85 ? 4.684 -3.981 2.491 1.00 95.31 85 VAL A O 1
ATOM 646 N N . ILE A 1 86 ? 5.617 -1.967 2.806 1.00 95.38 86 ILE A N 1
ATOM 647 C CA . ILE A 1 86 ? 4.857 -1.321 1.728 1.00 95.38 86 ILE A CA 1
ATOM 648 C C . ILE A 1 86 ? 5.127 -1.997 0.384 1.00 95.38 86 ILE A C 1
ATOM 650 O O . ILE A 1 86 ? 4.179 -2.269 -0.346 1.00 95.38 86 ILE A O 1
ATOM 654 N N . GLN A 1 87 ? 6.386 -2.323 0.084 1.00 94.94 87 GLN A N 1
ATOM 655 C CA . GLN A 1 87 ? 6.763 -3.019 -1.147 1.00 94.94 87 GLN A CA 1
ATOM 656 C C . GLN A 1 87 ? 6.114 -4.407 -1.248 1.00 94.94 87 GLN A C 1
ATOM 658 O O . GLN A 1 87 ? 5.557 -4.743 -2.290 1.00 94.94 87 GLN A O 1
ATOM 663 N N . VAL A 1 88 ? 6.092 -5.187 -0.163 1.00 96.19 88 VAL A N 1
ATOM 664 C CA . VAL A 1 88 ? 5.400 -6.489 -0.139 1.00 96.19 88 VAL A CA 1
ATOM 665 C C . VAL A 1 88 ? 3.902 -6.324 -0.403 1.00 96.19 88 VAL A C 1
ATOM 667 O O . VAL A 1 88 ? 3.342 -7.041 -1.233 1.00 96.19 88 VAL A O 1
ATOM 670 N N . LEU A 1 89 ? 3.253 -5.350 0.240 1.00 94.81 89 LEU A N 1
ATOM 671 C CA . LEU A 1 89 ? 1.821 -5.108 0.061 1.00 94.81 89 LEU A CA 1
ATOM 672 C C . LEU A 1 89 ? 1.483 -4.728 -1.388 1.00 94.81 89 LEU A C 1
ATOM 674 O O . LEU A 1 89 ? 0.588 -5.324 -1.984 1.00 94.81 89 LEU A O 1
ATOM 678 N N . VAL A 1 90 ? 2.211 -3.778 -1.985 1.00 92.50 90 VAL A N 1
ATOM 679 C CA . VAL A 1 90 ? 1.922 -3.312 -3.354 1.00 92.50 90 VAL A CA 1
ATOM 680 C C . VAL A 1 90 ? 2.298 -4.318 -4.438 1.00 92.50 90 VAL A C 1
ATOM 682 O O . VAL A 1 90 ? 1.784 -4.217 -5.551 1.00 92.50 90 VAL A O 1
ATOM 685 N N . HIS A 1 91 ? 3.169 -5.285 -4.142 1.00 92.44 91 HIS A N 1
ATOM 686 C CA . HIS A 1 91 ? 3.571 -6.337 -5.079 1.00 92.44 91 HIS A CA 1
ATOM 687 C C . HIS A 1 91 ? 2.862 -7.680 -4.862 1.00 92.44 91 HIS A C 1
ATOM 689 O O . HIS A 1 91 ? 3.036 -8.591 -5.672 1.00 92.44 91 HIS A O 1
ATOM 695 N N . THR A 1 92 ? 2.011 -7.799 -3.843 1.00 94.94 92 THR A N 1
ATOM 696 C CA . THR A 1 92 ? 1.132 -8.960 -3.673 1.00 94.94 92 THR A CA 1
ATOM 697 C C . THR A 1 92 ? 0.018 -8.904 -4.719 1.00 94.94 92 THR A C 1
ATOM 699 O O . THR A 1 92 ? -0.857 -8.049 -4.628 1.00 94.94 92 THR A O 1
ATOM 702 N N . VAL A 1 93 ? 0.047 -9.803 -5.711 1.00 94.56 93 VAL A N 1
ATOM 703 C CA . VAL A 1 93 ? -0.837 -9.790 -6.899 1.00 94.56 93 VAL A CA 1
ATOM 704 C C . VAL A 1 93 ? -2.316 -9.515 -6.585 1.00 94.56 93 VAL A C 1
ATOM 706 O O . VAL A 1 93 ? -2.841 -8.540 -7.127 1.00 94.56 93 VAL A O 1
ATOM 709 N N . PRO A 1 94 ? -2.994 -10.268 -5.694 1.00 95.31 94 PRO A N 1
ATOM 710 C CA . PRO A 1 94 ? -4.412 -10.030 -5.440 1.00 95.31 94 PRO A CA 1
ATOM 711 C C . PRO A 1 94 ? -4.693 -8.662 -4.811 1.00 95.31 94 PRO A C 1
ATOM 713 O O . PRO A 1 94 ? -5.620 -7.965 -5.227 1.00 95.31 94 PRO A O 1
ATOM 716 N N . LEU A 1 95 ? -3.862 -8.230 -3.859 1.00 95.62 95 LEU A N 1
ATOM 717 C CA . LEU A 1 95 ? -4.001 -6.913 -3.240 1.00 95.62 95 LEU A CA 1
ATOM 718 C C . LEU A 1 95 ? -3.708 -5.794 -4.245 1.00 95.62 95 LEU A C 1
ATOM 720 O O . LEU A 1 95 ? -4.431 -4.805 -4.294 1.00 95.62 95 LEU A O 1
ATOM 724 N N . GLN A 1 96 ? -2.681 -5.954 -5.075 1.00 95.12 96 GLN A N 1
ATOM 725 C CA . GLN A 1 96 ? -2.342 -5.001 -6.121 1.00 95.12 96 GLN A CA 1
ATOM 726 C C . GLN A 1 96 ? -3.496 -4.822 -7.108 1.00 95.12 96 GLN A C 1
ATOM 728 O O . GLN A 1 96 ? -3.890 -3.689 -7.378 1.00 95.12 96 GLN A O 1
ATOM 733 N N . ASN A 1 97 ? -4.044 -5.922 -7.628 1.00 95.19 97 ASN A N 1
ATOM 734 C CA . ASN A 1 97 ? -5.151 -5.886 -8.580 1.00 95.19 97 ASN A CA 1
ATOM 735 C C . ASN A 1 97 ? -6.384 -5.221 -7.961 1.00 95.19 97 ASN A C 1
ATOM 737 O O . ASN A 1 97 ? -7.016 -4.380 -8.598 1.00 95.19 97 ASN A O 1
ATOM 741 N N . TYR A 1 98 ? -6.669 -5.504 -6.688 1.00 95.75 98 TYR A N 1
ATOM 742 C CA . TYR A 1 98 ? -7.738 -4.828 -5.961 1.00 95.75 98 TYR A CA 1
ATOM 743 C C . TYR A 1 98 ? -7.490 -3.318 -5.841 1.00 95.75 98 TYR A C 1
ATOM 745 O O . TYR A 1 98 ? -8.372 -2.517 -6.147 1.00 95.75 98 TYR A O 1
ATOM 753 N N . LEU A 1 99 ? -6.281 -2.904 -5.461 1.00 95.56 99 LEU A N 1
ATOM 754 C CA . LEU A 1 99 ? -5.923 -1.490 -5.339 1.00 95.56 99 LEU A CA 1
ATOM 755 C C . LEU A 1 99 ? -5.960 -0.752 -6.691 1.00 95.56 99 LEU A C 1
ATOM 757 O O . LEU A 1 99 ? -6.331 0.420 -6.729 1.00 95.56 99 LEU A O 1
ATOM 761 N N . LEU A 1 100 ? -5.626 -1.433 -7.793 1.00 94.25 100 LEU A N 1
ATOM 762 C CA . LEU A 1 100 ? -5.695 -0.896 -9.158 1.00 94.25 100 LEU A CA 1
ATOM 763 C C . LEU A 1 100 ? -7.118 -0.837 -9.722 1.00 94.25 100 LEU A C 1
ATOM 765 O O . LEU A 1 100 ? -7.405 0.063 -10.505 1.00 94.25 100 LEU A O 1
ATOM 769 N N . SER A 1 101 ? -8.011 -1.744 -9.309 1.00 93.12 101 SER A N 1
ATOM 770 C CA . SER A 1 101 ? -9.425 -1.745 -9.728 1.00 93.12 101 SER A CA 1
ATOM 771 C C . SER A 1 101 ? -10.166 -0.460 -9.346 1.00 93.12 101 SER A C 1
ATOM 773 O O . SER A 1 101 ? -11.209 -0.148 -9.914 1.00 93.12 101 SER A O 1
ATOM 775 N N . ASN A 1 102 ? -9.629 0.286 -8.372 1.00 92.25 102 ASN A N 1
ATOM 776 C CA . ASN A 1 102 ? -10.196 1.522 -7.841 1.00 92.25 102 ASN A CA 1
ATOM 777 C C . ASN A 1 102 ? -11.587 1.354 -7.183 1.00 92.25 102 ASN A C 1
ATOM 779 O O . ASN A 1 102 ? -12.194 2.346 -6.773 1.00 92.25 102 ASN A O 1
ATOM 783 N N . GLU A 1 103 ? -12.077 0.120 -7.003 1.00 92.31 103 GLU A N 1
ATOM 784 C CA . GLU A 1 103 ? -13.386 -0.168 -6.399 1.00 92.31 103 GLU A CA 1
ATOM 785 C C . GLU A 1 103 ? -13.504 0.431 -4.987 1.00 92.31 103 GLU A C 1
ATOM 787 O O . GLU A 1 103 ? -14.463 1.145 -4.680 1.00 92.31 103 GLU A O 1
ATOM 792 N N . HIS A 1 104 ? -12.480 0.241 -4.145 1.00 94.06 104 HIS A N 1
ATOM 793 C CA . HIS A 1 104 ? -12.446 0.832 -2.805 1.00 94.06 104 HIS A CA 1
ATOM 794 C C . HIS A 1 104 ? -12.437 2.359 -2.847 1.00 94.06 104 HIS A C 1
ATOM 796 O O . HIS A 1 104 ? -13.266 3.012 -2.221 1.00 94.06 104 HIS A O 1
ATOM 802 N N . ALA A 1 105 ? -11.478 2.941 -3.568 1.00 91.50 105 ALA A N 1
ATOM 803 C CA . ALA A 1 105 ? -11.259 4.381 -3.542 1.00 91.50 105 ALA A CA 1
ATOM 804 C C . ALA A 1 105 ? -12.458 5.157 -4.118 1.00 91.50 105 ALA A C 1
ATOM 806 O O . ALA A 1 105 ? -12.739 6.252 -3.641 1.00 91.50 105 ALA A O 1
ATOM 807 N N . SER A 1 106 ? -13.213 4.569 -5.055 1.00 92.69 106 SER A N 1
ATOM 808 C CA . SER A 1 106 ? -14.448 5.158 -5.595 1.00 92.69 106 SER A CA 1
ATOM 809 C C . SER A 1 106 ? -15.618 5.209 -4.599 1.00 92.69 106 SER A C 1
ATOM 811 O O . SER A 1 106 ? -16.473 6.084 -4.703 1.00 92.69 106 SER A O 1
ATOM 813 N N . SER A 1 107 ? -15.651 4.306 -3.614 1.00 92.38 107 SER A N 1
ATOM 814 C CA . SER A 1 107 ? -16.747 4.165 -2.641 1.00 92.38 107 SER A CA 1
ATOM 815 C C . SER A 1 107 ? -16.349 4.545 -1.203 1.00 92.38 107 SER A C 1
ATOM 817 O O . SER A 1 107 ? -17.172 4.519 -0.282 1.00 92.38 107 SER A O 1
ATOM 819 N N . CYS A 1 108 ? -15.088 4.932 -0.990 1.00 95.12 108 CYS A N 1
ATOM 820 C CA . CYS A 1 108 ? -14.515 5.201 0.325 1.00 95.12 108 CYS A CA 1
ATOM 821 C C . CYS A 1 108 ? -14.964 6.548 0.913 1.00 95.12 108 CYS A C 1
ATOM 823 O O . CYS A 1 108 ? -14.340 7.592 0.710 1.00 95.12 108 CYS A O 1
ATOM 825 N N . LYS A 1 109 ? -15.996 6.505 1.762 1.00 94.62 109 LYS A N 1
ATOM 826 C CA . LYS A 1 109 ? -16.503 7.679 2.497 1.00 94.62 109 LYS A CA 1
ATOM 827 C C . LYS A 1 109 ? -15.499 8.267 3.491 1.00 94.62 109 LYS A C 1
ATOM 829 O O . LYS A 1 109 ? -15.548 9.461 3.767 1.00 94.62 109 LYS A O 1
ATOM 834 N N . VAL A 1 110 ? -14.579 7.453 4.024 1.00 93.75 110 VAL A N 1
ATOM 835 C CA . VAL A 1 110 ? -13.560 7.924 4.979 1.00 93.75 110 VAL A CA 1
ATOM 836 C C . VAL A 1 110 ? -12.704 9.010 4.339 1.00 93.75 110 VAL A C 1
ATOM 838 O O . VAL A 1 110 ? -12.501 10.060 4.941 1.00 93.75 110 VAL A O 1
ATOM 841 N N . GLN A 1 111 ? -12.260 8.791 3.100 1.00 86.88 111 GLN A N 1
ATOM 842 C CA . GLN A 1 111 ? -11.472 9.780 2.376 1.00 86.88 111 GLN A CA 1
ATOM 843 C C . GLN A 1 111 ? -12.318 10.991 1.962 1.00 86.88 111 GLN A C 1
ATOM 845 O O . GLN A 1 111 ? -11.840 12.116 2.089 1.00 86.88 111 GLN A O 1
ATOM 850 N N . SER A 1 112 ? -13.560 10.788 1.503 1.00 86.94 112 SER A N 1
ATOM 851 C CA . SER A 1 112 ? -14.473 11.889 1.146 1.00 86.94 112 SER A CA 1
ATOM 852 C C . SER A 1 112 ? -14.729 12.845 2.314 1.00 86.94 112 SER A C 1
ATOM 854 O O . SER A 1 112 ? -14.864 14.045 2.108 1.00 86.94 112 SER A O 1
ATOM 856 N N . ASN A 1 113 ? -14.712 12.327 3.542 1.00 92.81 113 ASN A N 1
ATOM 857 C CA . ASN A 1 113 ? -14.872 13.107 4.767 1.00 92.81 113 ASN A CA 1
ATOM 858 C C . ASN A 1 113 ? -13.542 13.688 5.296 1.00 92.81 113 ASN A C 1
ATOM 860 O O . ASN A 1 113 ? -13.485 14.166 6.426 1.00 92.81 113 ASN A O 1
ATOM 864 N N . GLY A 1 114 ? -12.455 13.612 4.519 1.00 88.31 114 GLY A N 1
ATOM 865 C CA . GLY A 1 114 ? -11.129 14.110 4.903 1.00 88.31 114 GLY A CA 1
ATOM 866 C C . GLY A 1 114 ? -10.364 13.222 5.894 1.00 88.31 114 GLY A C 1
ATOM 867 O O . GLY A 1 114 ? -9.335 13.638 6.425 1.00 88.31 114 GLY A O 1
ATOM 868 N N . GLY A 1 115 ? -10.843 12.004 6.155 1.00 91.81 115 GLY A N 1
ATOM 869 C CA . GLY A 1 115 ? -10.218 11.044 7.060 1.00 91.81 115 GLY A CA 1
ATOM 870 C C . GLY A 1 115 ? -9.040 10.279 6.448 1.00 91.81 115 GLY A C 1
ATOM 871 O O . GLY A 1 115 ? -8.818 10.256 5.235 1.00 91.81 115 GLY A O 1
ATOM 872 N N . PHE A 1 116 ? -8.281 9.599 7.311 1.00 93.50 116 PHE A N 1
ATOM 873 C CA . PHE A 1 116 ? -7.210 8.692 6.899 1.00 93.50 116 PHE A CA 1
ATOM 874 C C . PHE A 1 116 ? -7.782 7.341 6.450 1.00 93.50 116 PHE A C 1
ATOM 876 O O . PHE A 1 116 ? -8.466 6.670 7.219 1.00 93.50 116 PHE A O 1
ATOM 883 N N . CYS A 1 117 ? -7.437 6.907 5.235 1.00 94.88 117 CYS A N 1
ATOM 884 C CA . CYS A 1 117 ? -7.687 5.546 4.772 1.00 94.88 117 CYS A CA 1
ATOM 885 C C . CYS A 1 117 ? -6.410 4.934 4.182 1.00 94.88 117 CYS A C 1
ATOM 887 O O . CYS A 1 117 ? -5.906 5.382 3.147 1.00 94.88 117 CYS A O 1
ATOM 889 N N . ALA A 1 118 ? -5.908 3.880 4.830 1.00 93.88 118 ALA A N 1
ATOM 890 C CA . ALA A 1 118 ? -4.696 3.177 4.419 1.00 93.88 118 ALA A CA 1
ATOM 891 C C . ALA A 1 118 ? -4.813 2.579 3.008 1.00 93.88 118 ALA A C 1
ATOM 893 O O . ALA A 1 118 ? -3.886 2.721 2.212 1.00 93.88 118 ALA A O 1
ATOM 894 N N . LEU A 1 119 ? -5.959 1.975 2.669 1.00 95.12 119 LEU A N 1
ATOM 895 C CA . LEU A 1 119 ? -6.194 1.382 1.348 1.00 95.12 119 LEU A CA 1
ATOM 896 C C . LEU A 1 119 ? -6.165 2.435 0.239 1.00 95.12 119 LEU A C 1
ATOM 898 O O . LEU A 1 119 ? -5.538 2.212 -0.790 1.00 95.12 119 LEU A O 1
ATOM 902 N N . CYS A 1 120 ? -6.750 3.614 0.456 1.00 95.69 120 CYS A N 1
ATOM 903 C CA . CYS A 1 120 ? -6.678 4.702 -0.520 1.00 95.69 120 CYS A CA 1
ATOM 904 C C . CYS A 1 120 ? -5.250 5.231 -0.721 1.00 95.69 120 CYS A C 1
ATOM 906 O O . CYS A 1 120 ? -4.849 5.555 -1.840 1.00 95.69 120 CYS A O 1
ATOM 908 N N . ILE A 1 121 ? -4.468 5.324 0.358 1.00 95.31 121 ILE A N 1
ATOM 909 C CA . ILE A 1 121 ? -3.061 5.735 0.281 1.00 95.31 121 ILE A CA 1
ATOM 910 C C . ILE A 1 121 ? -2.234 4.681 -0.467 1.00 95.31 121 ILE A C 1
ATOM 912 O O . ILE A 1 121 ? -1.423 5.039 -1.322 1.00 95.31 121 ILE A O 1
ATOM 916 N N . LEU A 1 122 ? -2.465 3.395 -0.190 1.00 95.81 122 LEU A N 1
ATOM 917 C CA . LEU A 1 122 ? -1.833 2.290 -0.909 1.00 95.81 122 LEU A CA 1
ATOM 918 C C . LEU A 1 122 ? -2.238 2.268 -2.387 1.00 95.81 122 LEU A C 1
ATOM 920 O O . LEU A 1 122 ? -1.364 2.098 -3.228 1.00 95.81 122 LEU A O 1
ATOM 924 N N . ALA A 1 123 ? -3.507 2.513 -2.722 1.00 95.69 123 ALA A N 1
ATOM 925 C CA . ALA A 1 123 ? -3.985 2.548 -4.106 1.00 95.69 123 ALA A CA 1
ATOM 926 C C . ALA A 1 123 ? -3.278 3.627 -4.932 1.00 95.69 123 ALA A C 1
ATOM 928 O O . ALA A 1 123 ? -2.770 3.351 -6.019 1.00 95.69 123 ALA A O 1
ATOM 929 N N . ARG A 1 124 ? -3.133 4.835 -4.373 1.00 94.56 124 ARG A N 1
ATOM 930 C CA . ARG A 1 124 ? -2.332 5.897 -4.997 1.00 94.56 124 ARG A CA 1
ATOM 931 C C . ARG A 1 124 ? -0.864 5.490 -5.133 1.00 94.56 124 ARG A C 1
ATOM 933 O O . ARG A 1 124 ? -0.236 5.772 -6.147 1.00 94.56 124 ARG A O 1
ATOM 940 N N . HIS A 1 125 ? -0.310 4.828 -4.119 1.00 95.19 125 HIS A N 1
ATOM 941 C CA . HIS A 1 125 ? 1.089 4.423 -4.140 1.00 95.19 125 HIS A CA 1
ATOM 942 C C . HIS A 1 125 ? 1.385 3.312 -5.146 1.00 95.19 125 HIS A C 1
ATOM 944 O O . HIS A 1 125 ? 2.427 3.376 -5.785 1.00 95.19 125 HIS A O 1
ATOM 950 N N . VAL A 1 126 ? 0.485 2.341 -5.328 1.00 94.44 126 VAL A N 1
ATOM 951 C CA . VAL A 1 126 ?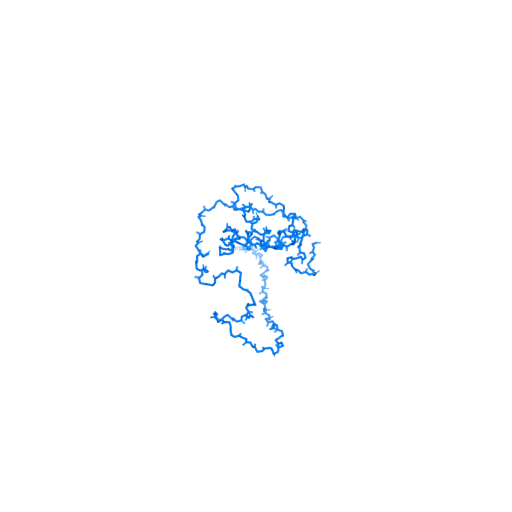 0.623 1.283 -6.339 1.00 94.44 126 VAL A CA 1
ATOM 952 C C . VAL A 1 126 ? 0.803 1.892 -7.727 1.00 94.44 126 VAL A C 1
ATOM 954 O O . VAL A 1 126 ? 1.707 1.484 -8.446 1.00 94.44 126 VAL A O 1
ATOM 957 N N . GLN A 1 127 ? 0.009 2.905 -8.086 1.00 92.75 127 GLN A N 1
ATOM 958 C CA . GLN A 1 127 ? 0.144 3.583 -9.379 1.00 92.75 127 GLN A CA 1
ATOM 959 C C . GLN A 1 127 ? 1.556 4.149 -9.557 1.00 92.75 127 GLN A C 1
ATOM 961 O O . GLN A 1 127 ? 2.216 3.847 -10.545 1.00 92.75 127 GLN A O 1
ATOM 966 N N . THR A 1 128 ? 2.061 4.874 -8.553 1.00 92.62 128 THR A N 1
ATOM 967 C CA . THR A 1 128 ? 3.424 5.415 -8.585 1.00 92.62 128 THR A CA 1
ATOM 968 C C . THR A 1 128 ? 4.486 4.316 -8.598 1.00 92.62 128 THR A C 1
ATOM 970 O O . THR A 1 128 ? 5.452 4.405 -9.345 1.00 92.62 128 THR A O 1
ATOM 973 N N . ALA A 1 129 ? 4.336 3.271 -7.784 1.00 91.00 129 ALA A N 1
ATOM 974 C CA . ALA A 1 129 ? 5.308 2.188 -7.649 1.00 91.00 129 ALA A CA 1
ATOM 975 C C . ALA A 1 129 ? 5.499 1.391 -8.951 1.00 91.00 129 ALA A C 1
ATOM 977 O O . ALA A 1 129 ? 6.575 0.832 -9.170 1.00 91.00 129 ALA A O 1
ATOM 978 N N . LEU A 1 130 ? 4.474 1.358 -9.808 1.00 89.88 130 LEU A N 1
ATOM 979 C CA . LEU A 1 130 ? 4.466 0.627 -11.076 1.00 89.88 130 LEU A CA 1
ATOM 980 C C . LEU A 1 130 ? 4.807 1.489 -12.302 1.00 89.88 130 LEU A C 1
ATOM 982 O O . LEU A 1 130 ? 4.871 0.957 -13.409 1.00 89.88 130 LEU A O 1
ATOM 986 N N . GLU A 1 131 ? 5.051 2.790 -12.131 1.00 89.19 131 GLU A N 1
ATOM 987 C CA . GLU A 1 131 ? 5.569 3.643 -13.205 1.00 89.19 131 GLU A CA 1
ATOM 988 C C . GLU A 1 131 ? 6.926 3.125 -13.715 1.00 89.19 131 GLU A C 1
ATOM 990 O O . GLU A 1 131 ? 7.764 2.659 -12.944 1.00 89.19 131 GLU A O 1
ATOM 995 N N . SER A 1 132 ? 7.194 3.289 -15.014 1.00 82.44 132 SER A N 1
ATOM 996 C CA . SER A 1 132 ? 8.454 2.874 -15.661 1.00 82.44 132 SER A CA 1
ATOM 997 C C . SER A 1 132 ? 9.689 3.684 -15.233 1.00 82.44 132 SER A C 1
ATOM 999 O O . SER A 1 132 ? 10.821 3.370 -15.608 1.00 82.44 132 SER A O 1
ATOM 1001 N N . ASN A 1 133 ? 9.491 4.735 -14.438 1.00 80.94 133 ASN A N 1
ATOM 1002 C CA . ASN A 1 133 ? 10.552 5.570 -13.894 1.00 80.94 133 ASN A CA 1
ATOM 1003 C C . ASN A 1 133 ? 11.415 4.776 -12.895 1.00 80.94 133 ASN A C 1
ATOM 1005 O O . ASN A 1 133 ? 10.908 3.978 -12.120 1.00 80.94 133 ASN A O 1
ATOM 1009 N N . ARG A 1 134 ? 12.730 5.018 -12.863 1.00 82.50 134 ARG A N 1
ATOM 1010 C CA . ARG A 1 134 ? 13.671 4.332 -11.952 1.00 82.50 134 ARG A CA 1
ATOM 1011 C C . ARG A 1 134 ? 14.040 5.143 -10.710 1.00 82.50 134 ARG A C 1
ATOM 1013 O O . ARG A 1 134 ? 14.735 4.643 -9.830 1.00 82.50 134 ARG A O 1
ATOM 1020 N N . SER A 1 135 ? 13.587 6.389 -10.616 1.00 91.38 135 SER A N 1
ATOM 1021 C CA . SER A 1 135 ? 13.875 7.249 -9.469 1.00 91.38 135 SER A CA 1
ATOM 1022 C C . SER A 1 135 ? 13.105 6.787 -8.224 1.00 91.38 135 SER A C 1
ATOM 1024 O O . SER A 1 135 ? 11.893 6.562 -8.298 1.00 91.38 135 SER A O 1
ATOM 1026 N N . PRO A 1 136 ? 13.760 6.665 -7.058 1.00 93.19 136 PRO A N 1
ATOM 1027 C CA . PRO A 1 136 ? 13.096 6.197 -5.851 1.00 93.19 136 PRO A CA 1
ATOM 1028 C C . PRO A 1 136 ? 12.077 7.219 -5.331 1.00 93.19 136 PRO A C 1
ATOM 1030 O O . PRO A 1 136 ? 12.328 8.429 -5.316 1.00 93.19 136 PRO A O 1
ATOM 1033 N N . VAL A 1 137 ? 10.933 6.723 -4.865 1.00 94.56 137 VAL A N 1
ATOM 1034 C CA . VAL A 1 137 ? 9.838 7.529 -4.308 1.00 94.56 137 VAL A CA 1
ATOM 1035 C C . VAL A 1 137 ? 10.118 7.822 -2.840 1.00 94.56 137 VAL A C 1
ATOM 1037 O O . VAL A 1 137 ? 10.533 6.944 -2.090 1.00 94.56 137 VAL A O 1
ATOM 1040 N N . HIS A 1 138 ? 9.873 9.052 -2.395 1.00 94.06 138 HIS A N 1
ATOM 1041 C CA . HIS A 1 138 ? 9.846 9.377 -0.971 1.00 94.06 138 HIS A CA 1
ATOM 1042 C C . HIS A 1 138 ? 8.401 9.261 -0.452 1.00 94.06 138 HIS A C 1
ATOM 1044 O O . HIS A 1 138 ? 7.579 10.112 -0.803 1.00 94.06 138 HIS A O 1
ATOM 1050 N N . PRO A 1 139 ? 8.056 8.249 0.368 1.00 92.06 139 PRO A N 1
ATOM 1051 C CA . PRO A 1 139 ? 6.674 7.989 0.782 1.00 92.06 139 PRO A CA 1
ATOM 1052 C C . PRO A 1 139 ? 6.215 8.920 1.923 1.00 92.06 139 PRO A C 1
ATOM 1054 O O . PRO A 1 139 ? 5.715 8.469 2.951 1.00 92.06 139 PRO A O 1
ATOM 1057 N N . LYS A 1 140 ? 6.369 10.242 1.753 1.00 92.12 140 LYS A N 1
ATOM 1058 C CA . LYS A 1 140 ? 6.142 11.262 2.795 1.00 92.12 140 LYS A CA 1
ATOM 1059 C C . LYS A 1 140 ? 4.796 11.110 3.504 1.00 92.12 140 LYS A C 1
ATOM 1061 O O . LYS A 1 140 ? 4.754 11.083 4.728 1.00 92.12 140 LYS A O 1
ATOM 1066 N N . GLN A 1 141 ? 3.713 10.984 2.732 1.00 91.06 141 GLN A N 1
ATOM 1067 C CA . GLN A 1 141 ? 2.355 10.880 3.277 1.00 91.06 141 GLN A CA 1
ATOM 1068 C C . GLN A 1 141 ? 2.176 9.642 4.160 1.00 91.06 141 GLN A C 1
ATOM 1070 O O . GLN A 1 141 ? 1.522 9.720 5.192 1.00 91.06 141 GLN A O 1
ATOM 1075 N N . MET A 1 142 ? 2.769 8.511 3.774 1.00 93.38 142 MET A N 1
ATOM 1076 C CA . MET A 1 142 ? 2.698 7.274 4.549 1.00 93.38 142 MET A CA 1
ATOM 1077 C C . MET A 1 142 ? 3.533 7.366 5.828 1.00 93.38 142 MET A C 1
ATOM 1079 O O . MET A 1 142 ? 3.064 6.980 6.892 1.00 93.38 142 MET A O 1
ATOM 1083 N N . LEU A 1 143 ? 4.741 7.932 5.746 1.00 92.88 143 LEU A N 1
ATOM 1084 C CA . LEU A 1 143 ? 5.638 8.074 6.898 1.00 92.88 143 LEU A CA 1
ATOM 1085 C C . LEU A 1 143 ? 5.083 9.032 7.956 1.00 92.88 143 LEU A C 1
ATOM 1087 O O . LEU A 1 143 ? 5.145 8.741 9.146 1.00 92.88 143 LEU A O 1
ATOM 1091 N N . GLN A 1 144 ? 4.470 10.140 7.531 1.00 91.88 144 GLN A N 1
ATOM 1092 C CA . GLN A 1 144 ? 3.763 11.057 8.434 1.00 91.88 144 GLN A CA 1
ATOM 1093 C C . GLN A 1 144 ? 2.589 10.386 9.159 1.00 91.88 144 GLN A C 1
ATOM 1095 O O . GLN A 1 144 ? 2.149 10.881 10.193 1.00 91.88 144 GLN A O 1
ATOM 1100 N N . ARG A 1 145 ? 2.095 9.270 8.611 1.00 91.75 145 ARG A N 1
ATOM 1101 C CA . ARG A 1 145 ? 0.943 8.510 9.092 1.00 91.75 145 ARG A CA 1
ATOM 1102 C C . ARG A 1 145 ? 1.321 7.109 9.585 1.00 91.75 145 ARG A C 1
ATOM 1104 O O . ARG A 1 145 ? 0.506 6.190 9.585 1.00 91.75 145 ARG A O 1
ATOM 1111 N N . ILE A 1 146 ? 2.585 6.896 9.958 1.00 91.06 146 ILE A N 1
ATOM 1112 C CA . ILE A 1 146 ? 3.090 5.546 10.239 1.00 91.06 146 ILE A CA 1
ATOM 1113 C C . ILE A 1 146 ? 2.388 4.888 11.438 1.00 91.06 146 ILE A C 1
ATOM 1115 O O . ILE A 1 146 ? 2.246 3.669 11.481 1.00 91.06 146 ILE A O 1
ATOM 1119 N N . LYS A 1 147 ? 1.894 5.685 12.392 1.00 92.38 147 LYS A N 1
ATOM 1120 C CA . LYS A 1 147 ? 1.137 5.193 13.552 1.00 92.38 147 LYS A CA 1
ATOM 1121 C C . LYS A 1 147 ? -0.252 4.698 13.165 1.00 92.38 147 LYS A C 1
ATOM 1123 O O . LYS A 1 147 ? -0.757 3.775 13.794 1.00 92.38 147 LYS A O 1
ATOM 1128 N N . GLU A 1 148 ? -0.852 5.272 12.129 1.00 92.62 148 GLU A N 1
ATOM 1129 C CA . GLU A 1 148 ? -2.111 4.793 11.572 1.00 92.62 148 GLU A CA 1
ATOM 1130 C C . GLU A 1 148 ? -1.940 3.465 10.806 1.00 92.62 148 GLU A C 1
ATOM 1132 O O . GLU A 1 148 ? -2.893 2.696 10.716 1.00 92.62 148 GLU A O 1
ATOM 1137 N N . PHE A 1 149 ? -0.733 3.154 10.312 1.00 89.81 149 PHE A N 1
ATOM 1138 C CA . PHE A 1 149 ? -0.408 1.855 9.699 1.00 89.81 149 PHE A CA 1
ATOM 1139 C C . PHE A 1 149 ? 0.053 0.796 10.713 1.00 89.81 149 PHE A C 1
ATOM 1141 O O . PHE A 1 149 ? -0.363 -0.354 10.640 1.00 89.81 149 PHE A O 1
ATOM 1148 N N . GLY A 1 150 ? 0.955 1.164 11.625 1.00 86.31 150 GLY A N 1
ATOM 1149 C CA . GLY A 1 150 ? 1.665 0.237 12.515 1.00 86.31 150 GLY A CA 1
ATOM 1150 C C . GLY A 1 150 ? 1.212 0.265 13.975 1.00 86.31 150 GLY A C 1
ATOM 1151 O O . GLY A 1 150 ? 1.785 -0.432 14.809 1.00 86.31 150 GLY A O 1
ATOM 1152 N N . GLY A 1 151 ? 0.218 1.089 14.308 1.00 88.69 151 GLY A N 1
ATOM 1153 C CA . GLY A 1 151 ? -0.282 1.271 15.666 1.00 88.69 151 GLY A CA 1
ATOM 1154 C C . GLY A 1 151 ? 0.492 2.305 16.493 1.00 88.69 151 GLY A C 1
ATOM 1155 O O . GLY A 1 151 ? 1.530 2.840 16.102 1.00 88.69 151 GLY A O 1
ATOM 1156 N N . ARG A 1 152 ? -0.027 2.589 17.696 1.00 8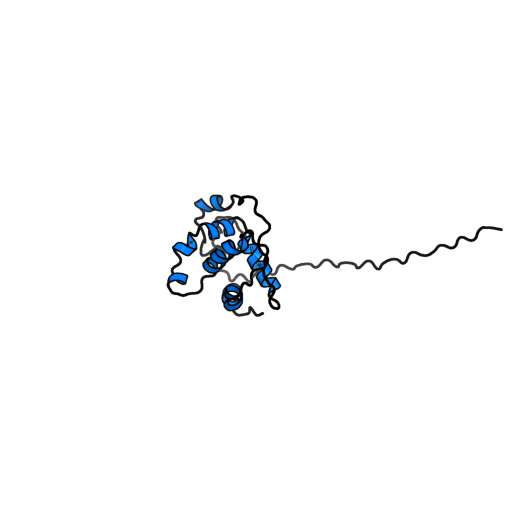7.19 152 ARG A N 1
ATOM 1157 C CA . ARG A 1 152 ? 0.430 3.686 18.579 1.00 87.19 152 ARG A CA 1
ATOM 1158 C C . ARG A 1 152 ? 1.908 3.612 18.991 1.00 87.19 152 ARG A C 1
ATOM 1160 O O . ARG A 1 152 ? 2.498 4.648 19.298 1.00 87.19 152 ARG A O 1
ATOM 1167 N N . ASN A 1 153 ? 2.491 2.414 18.990 1.00 86.81 153 ASN A N 1
ATOM 1168 C CA . ASN A 1 153 ? 3.877 2.173 19.403 1.00 86.81 153 ASN A CA 1
ATOM 1169 C C . ASN A 1 153 ? 4.891 2.304 18.257 1.00 86.81 153 ASN A C 1
ATOM 1171 O O . ASN A 1 153 ? 6.090 2.306 18.517 1.00 86.81 153 ASN A O 1
ATOM 1175 N N . MET A 1 154 ? 4.433 2.447 17.010 1.00 86.56 154 MET A N 1
ATOM 1176 C CA . MET A 1 154 ? 5.311 2.602 15.854 1.00 86.56 154 MET A CA 1
ATOM 1177 C C . MET A 1 154 ? 6.013 3.971 15.875 1.00 86.56 154 MET A C 1
ATOM 1179 O O . MET A 1 154 ? 5.366 5.014 16.037 1.00 86.56 154 MET A O 1
ATOM 1183 N N . ARG A 1 155 ? 7.344 3.970 15.728 1.00 82.25 155 ARG A N 1
ATOM 1184 C CA . ARG A 1 155 ? 8.220 5.157 15.740 1.00 82.25 155 ARG A CA 1
ATOM 1185 C C . ARG A 1 155 ? 9.361 4.972 14.731 1.00 82.25 155 ARG A C 1
ATOM 1187 O O . ARG A 1 155 ? 9.729 3.836 14.445 1.00 82.25 155 ARG A O 1
ATOM 1194 N N . LEU A 1 156 ? 9.871 6.084 14.201 1.00 79.25 156 LEU A N 1
ATOM 1195 C CA . LEU A 1 156 ? 11.004 6.161 13.269 1.00 79.25 156 LEU A CA 1
ATOM 1196 C C . LEU A 1 156 ? 12.186 6.861 13.940 1.00 79.25 156 LEU A C 1
ATOM 1198 O O . LEU A 1 156 ? 11.898 7.795 14.725 1.00 79.25 156 LEU A O 1
#

Secondary structure (DSSP, 8-state):
-------------------------PPP-------PPPTT--SSPPPSS-SS-GGGGGGGGSPPPP------B---SSTHHHHHHHHHHHHSHHHHHHHHH-HHHHH-HHHHTT---HHHHHHHHHHHHTSS--SPB--HHHHTTHHHHH-TT---

Sequence (156 aa):
MAPSSKLLQASVAREKTVVPRTIDFVPASSSALKKAEDPDGNDGPVPTHYLYPREKLANLFNPPPPRSVGRGLKNVGNTCFFNSVIQVLVHTVPLQNYLLSNEHASSCKVQSNGGFCALCILARHVQTALESNRSPVHPKQMLQRIKEFGGRNMRL